Protein AF-A0A812VYC8-F1 (afdb_monomer_lite)

Organism: Symbiodinium pilosum (NCBI:txid2952)

Foldseek 3Di:
DDDPAQKDWDWDDDPPDQGTWTWIAGVVRHTAQPVPPPDQDDDVDGDDDDQADPPDDFAWDQPPPDPSRTTGTDDDVPPDD

pLDDT: mean 87.59, std 16.46, range [30.33, 98.06]

Sequence (81 aa):
VRFFSSYSPEVVGSAGTPEYRMHFKDGNGNKISPWHDIPLKSGELFNCLIEIPKMTKPKMEVAVKEEMNPIAQDVKKGAEG

Secondary structure (DSSP, 8-state):
-----S-EEEEES-TTSTT-EEEEE-TTS-EE-TTTTS-SEETTEE----SS-TT--S-EEE-TTSTT--EEE---TT---

Radius of gyration: 13.83 Å; chains: 1; bounding box: 34×22×39 Å

Structure (mmCIF, N/CA/C/O backbone):
data_AF-A0A812VYC8-F1
#
_entry.id   AF-A0A812VYC8-F1
#
loop_
_atom_site.group_PDB
_at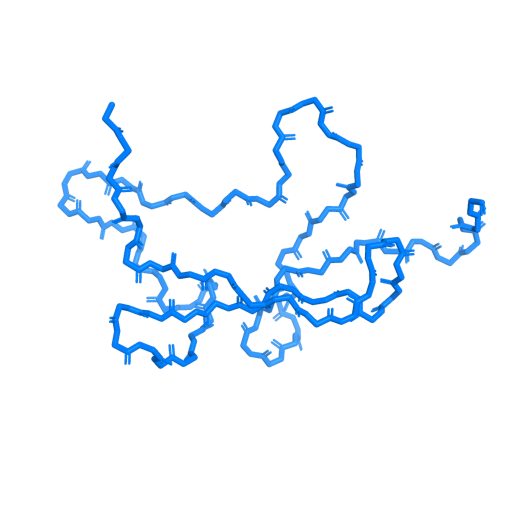om_site.id
_atom_site.type_symbol
_atom_site.label_atom_id
_atom_site.label_alt_id
_atom_site.label_comp_id
_atom_site.label_asym_id
_atom_site.label_entity_id
_atom_site.label_seq_id
_atom_site.pdbx_PDB_ins_code
_atom_site.Cartn_x
_atom_site.Cartn_y
_atom_site.Cartn_z
_atom_site.occupancy
_atom_site.B_iso_or_equiv
_atom_site.auth_seq_id
_atom_site.auth_comp_id
_atom_site.auth_asym_id
_atom_site.auth_atom_id
_atom_site.pdbx_PDB_model_num
ATOM 1 N N . VAL A 1 1 ? 5.529 -1.482 22.017 1.00 30.33 1 VAL A N 1
ATOM 2 C CA . VAL A 1 1 ? 4.483 -2.475 21.684 1.00 30.33 1 VAL A CA 1
ATOM 3 C C . VAL A 1 1 ? 4.365 -2.531 20.171 1.00 30.33 1 VAL A C 1
ATOM 5 O O . VAL A 1 1 ? 3.998 -1.525 19.580 1.00 30.33 1 VAL A O 1
ATOM 8 N N . ARG A 1 2 ? 4.771 -3.633 19.528 1.00 33.81 2 ARG A N 1
ATOM 9 C CA . ARG A 1 2 ? 4.393 -3.884 18.132 1.00 33.81 2 ARG A CA 1
ATOM 10 C C . ARG A 1 2 ? 3.033 -4.559 18.192 1.00 33.81 2 ARG A C 1
ATOM 12 O O . ARG A 1 2 ? 2.951 -5.709 18.605 1.00 33.81 2 ARG A O 1
ATOM 19 N N . PHE A 1 3 ? 1.979 -3.828 17.860 1.00 41.03 3 PHE A N 1
ATOM 20 C CA . PHE A 1 3 ? 0.738 -4.485 17.482 1.00 41.03 3 PHE A CA 1
ATOM 21 C C . PHE A 1 3 ? 1.049 -5.229 16.185 1.00 41.03 3 PHE A C 1
ATOM 23 O O . PHE A 1 3 ? 1.578 -4.622 15.251 1.00 41.03 3 PHE A O 1
ATOM 30 N N . PHE A 1 4 ? 0.839 -6.545 16.157 1.00 48.12 4 PHE A N 1
ATOM 31 C CA . PHE A 1 4 ? 0.848 -7.269 14.893 1.00 48.12 4 PHE A CA 1
ATOM 32 C C . PHE A 1 4 ? -0.209 -6.597 14.021 1.00 48.12 4 PHE A C 1
ATOM 34 O O . PHE A 1 4 ? -1.389 -6.602 14.360 1.00 48.12 4 PHE A 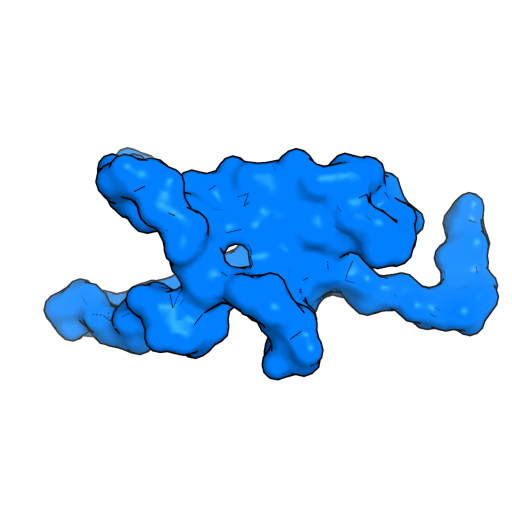O 1
ATOM 41 N N . SER A 1 5 ? 0.239 -5.918 12.968 1.00 58.06 5 SER A N 1
ATOM 42 C CA . SER A 1 5 ? -0.662 -5.387 11.958 1.00 58.06 5 SER A CA 1
ATOM 43 C C . SER A 1 5 ? -1.436 -6.574 11.400 1.00 58.06 5 SER A C 1
ATOM 45 O O . SER A 1 5 ? -0.819 -7.537 10.946 1.00 58.06 5 SER A O 1
ATOM 47 N N . SER A 1 6 ? -2.768 -6.506 11.411 1.00 82.31 6 SER A N 1
ATOM 48 C CA . SER A 1 6 ? -3.620 -7.471 10.706 1.00 82.31 6 SER A CA 1
ATOM 49 C C . SER A 1 6 ? -3.367 -7.469 9.197 1.00 82.31 6 SER A C 1
ATOM 51 O O . SER A 1 6 ? -3.950 -8.275 8.491 1.00 82.31 6 SER A O 1
ATOM 53 N N . TYR A 1 7 ? -2.522 -6.570 8.692 1.00 91.62 7 TYR A N 1
ATOM 54 C CA . TYR A 1 7 ? -2.134 -6.494 7.295 1.00 91.62 7 TYR A CA 1
ATOM 55 C C . TYR A 1 7 ? -0.680 -6.896 7.110 1.00 91.62 7 TYR A C 1
ATOM 57 O O . TYR A 1 7 ? 0.198 -6.400 7.827 1.00 91.62 7 TYR A O 1
ATOM 65 N N . SER A 1 8 ? -0.428 -7.746 6.118 1.00 93.50 8 SER A N 1
ATOM 66 C CA . SER A 1 8 ? 0.916 -8.197 5.757 1.00 93.50 8 SER A CA 1
ATOM 67 C C . SER A 1 8 ? 1.265 -7.814 4.315 1.00 93.50 8 SER A C 1
ATOM 69 O O . SER A 1 8 ? 0.401 -7.909 3.439 1.00 93.50 8 SER A O 1
ATOM 71 N N . PRO A 1 9 ? 2.504 -7.357 4.056 1.00 94.38 9 PRO A N 1
ATOM 72 C CA . PRO A 1 9 ? 2.959 -7.064 2.707 1.00 94.38 9 PRO A CA 1
ATOM 73 C C . PRO A 1 9 ? 3.425 -8.333 1.980 1.00 94.38 9 PRO A C 1
ATOM 75 O O . PRO A 1 9 ? 4.053 -9.213 2.568 1.00 94.38 9 PRO A O 1
ATOM 78 N N . GLU A 1 10 ? 3.194 -8.378 0.674 1.00 95.25 10 GLU A N 1
ATOM 79 C CA . GLU A 1 10 ? 3.717 -9.377 -0.257 1.00 95.25 10 GLU A CA 1
ATOM 80 C C . GLU A 1 10 ? 4.414 -8.654 -1.411 1.00 95.25 10 GLU A C 1
ATOM 82 O O . GLU A 1 10 ? 3.780 -7.928 -2.178 1.00 95.25 10 GLU A O 1
ATOM 87 N N . VAL A 1 11 ? 5.734 -8.820 -1.503 1.00 95.94 11 VAL A N 1
ATOM 88 C CA . VAL A 1 11 ? 6.559 -8.140 -2.507 1.00 95.94 11 VAL A CA 1
ATOM 89 C C . VAL A 1 11 ? 6.738 -9.028 -3.732 1.00 95.94 11 VAL A C 1
ATOM 91 O O . VAL A 1 11 ? 7.103 -10.197 -3.619 1.00 95.94 11 VAL A O 1
ATOM 94 N N . VAL A 1 12 ? 6.529 -8.436 -4.902 1.00 96.06 12 VAL A N 1
ATOM 95 C CA . VAL A 1 12 ? 6.816 -8.995 -6.222 1.00 96.06 12 VAL A CA 1
ATOM 96 C C . VAL A 1 12 ? 7.828 -8.079 -6.916 1.00 96.06 12 VAL A C 1
ATOM 98 O O . VAL A 1 12 ? 7.775 -6.861 -6.757 1.00 96.06 12 VAL A O 1
ATOM 101 N N . GLY A 1 13 ? 8.758 -8.657 -7.677 1.00 92.88 13 GLY A N 1
ATOM 102 C CA . GLY A 1 13 ? 9.827 -7.907 -8.340 1.00 92.88 13 GLY A CA 1
ATOM 103 C C . GLY A 1 13 ? 10.983 -7.534 -7.406 1.00 92.88 13 GLY A C 1
ATOM 104 O O . GLY A 1 13 ? 11.050 -7.970 -6.256 1.00 92.88 13 GLY A O 1
ATOM 105 N N . SER A 1 14 ? 11.930 -6.747 -7.922 1.00 90.62 14 SER A N 1
ATOM 106 C CA . SER A 1 14 ? 13.143 -6.349 -7.192 1.00 90.62 14 SER A CA 1
ATOM 107 C C . SER A 1 14 ? 13.129 -4.859 -6.867 1.00 90.62 14 SER A C 1
ATOM 109 O O . SER A 1 14 ? 12.669 -4.048 -7.667 1.00 90.62 14 SER A O 1
ATOM 111 N N . ALA A 1 15 ? 13.642 -4.471 -5.700 1.00 87.44 15 ALA A N 1
ATOM 112 C CA . ALA A 1 15 ? 13.775 -3.054 -5.358 1.00 87.44 15 ALA A CA 1
ATOM 113 C C . ALA A 1 15 ? 14.624 -2.319 -6.412 1.00 87.44 15 ALA A C 1
ATOM 115 O O . ALA A 1 15 ? 15.626 -2.859 -6.877 1.00 87.44 15 ALA A O 1
ATOM 116 N N . GLY A 1 16 ? 14.232 -1.100 -6.791 1.00 85.12 16 GLY A N 1
ATOM 117 C CA . GLY A 1 16 ? 14.908 -0.337 -7.845 1.00 85.12 16 GLY A CA 1
ATOM 118 C C . GLY A 1 16 ? 14.393 -0.612 -9.260 1.00 85.12 16 GLY A C 1
ATOM 119 O O . GLY A 1 16 ? 14.858 0.038 -10.190 1.00 85.12 16 GLY A O 1
ATOM 120 N N . THR A 1 17 ? 13.446 -1.538 -9.437 1.00 88.44 17 THR A N 1
ATOM 121 C CA . THR A 1 17 ? 12.945 -1.935 -10.763 1.00 88.44 17 THR A CA 1
ATOM 122 C C . THR A 1 17 ? 11.498 -1.491 -10.994 1.00 88.44 17 THR A C 1
ATOM 124 O O . THR A 1 17 ? 10.726 -1.415 -10.029 1.00 88.44 17 THR A O 1
ATOM 127 N N . PRO A 1 18 ? 11.088 -1.229 -12.251 1.00 88.62 18 PRO A N 1
ATOM 128 C CA . PRO A 1 18 ? 9.691 -0.958 -12.595 1.00 88.62 18 PRO A CA 1
ATOM 129 C C . PRO A 1 18 ? 8.719 -2.076 -12.215 1.00 88.62 18 PRO A C 1
ATOM 131 O O . PRO A 1 18 ? 7.525 -1.810 -12.098 1.00 88.62 18 PRO A O 1
ATOM 134 N N . GLU A 1 19 ? 9.203 -3.298 -11.999 1.00 92.62 19 GLU A N 1
ATOM 135 C CA . GLU A 1 19 ? 8.412 -4.469 -11.616 1.00 92.62 19 GLU A CA 1
ATOM 136 C C . GLU A 1 19 ? 8.143 -4.543 -10.106 1.00 92.62 19 GLU A C 1
ATOM 138 O O . GLU A 1 19 ? 7.330 -5.364 -9.681 1.00 92.62 19 GLU A O 1
ATOM 143 N N . TYR A 1 20 ? 8.796 -3.711 -9.283 1.00 94.75 20 TYR A N 1
ATOM 144 C CA . TYR A 1 20 ? 8.582 -3.725 -7.836 1.00 94.75 20 TYR A CA 1
ATOM 145 C C . TYR A 1 20 ? 7.125 -3.409 -7.493 1.00 94.75 20 TYR A C 1
ATOM 147 O O . TYR A 1 20 ? 6.637 -2.308 -7.767 1.00 94.75 20 TYR A O 1
ATOM 155 N N . ARG A 1 21 ? 6.443 -4.344 -6.833 1.00 96.88 21 ARG A N 1
ATOM 156 C CA . ARG A 1 21 ? 5.091 -4.174 -6.295 1.00 96.88 21 ARG A CA 1
ATOM 157 C C . ARG A 1 21 ? 5.020 -4.733 -4.887 1.00 96.88 21 ARG A C 1
ATOM 159 O O . ARG A 1 21 ? 5.387 -5.879 -4.660 1.00 96.88 21 ARG A O 1
ATOM 166 N N . MET A 1 22 ? 4.501 -3.947 -3.951 1.00 97.12 22 MET A N 1
ATOM 167 C CA . MET A 1 22 ? 4.130 -4.421 -2.621 1.00 97.12 22 MET A CA 1
ATOM 168 C C . MET A 1 22 ? 2.605 -4.494 -2.525 1.00 97.12 22 MET A C 1
ATOM 170 O O . MET A 1 22 ? 1.927 -3.472 -2.403 1.00 97.12 22 MET A O 1
ATOM 174 N N . HIS A 1 23 ? 2.075 -5.712 -2.608 1.00 97.62 23 HIS A N 1
ATOM 175 C CA . HIS A 1 23 ? 0.668 -6.024 -2.363 1.00 97.62 23 HIS A CA 1
ATOM 176 C C . HIS A 1 23 ? 0.404 -6.229 -0.871 1.00 97.62 23 HIS A C 1
ATOM 178 O O . HIS A 1 23 ? 1.334 -6.427 -0.093 1.00 97.62 23 HIS A O 1
ATOM 184 N N . PHE A 1 24 ? -0.870 -6.214 -0.478 1.00 97.00 24 PHE A N 1
ATOM 185 C CA . PHE A 1 24 ? -1.285 -6.384 0.910 1.00 97.00 24 PHE A CA 1
ATOM 186 C C . PHE A 1 24 ? -2.291 -7.521 1.052 1.00 97.00 24 PHE A C 1
ATOM 188 O O . PHE A 1 24 ? -3.125 -7.752 0.172 1.00 97.00 24 PHE A O 1
ATOM 195 N N . LYS A 1 25 ? -2.206 -8.216 2.185 1.00 96.38 25 LYS A N 1
ATOM 196 C CA . LYS A 1 25 ? -3.169 -9.225 2.629 1.00 96.38 25 LYS A CA 1
ATOM 197 C C . LYS A 1 25 ? -3.752 -8.845 3.982 1.00 96.38 25 LYS A C 1
ATOM 199 O O . LYS A 1 25 ? -3.025 -8.286 4.802 1.00 96.38 25 LYS A O 1
ATOM 204 N N . ASP A 1 26 ? -5.025 -9.157 4.208 1.00 93.75 26 ASP A N 1
ATOM 205 C CA . ASP A 1 26 ? -5.681 -9.034 5.514 1.00 93.75 26 ASP A CA 1
ATOM 206 C C . ASP A 1 26 ? -5.266 -10.162 6.483 1.00 93.75 26 ASP A C 1
ATOM 208 O O . ASP A 1 26 ? -4.461 -11.039 6.155 1.00 93.75 26 ASP A O 1
ATOM 212 N N . GLY A 1 27 ? -5.842 -10.156 7.689 1.00 90.25 27 GLY A N 1
ATOM 213 C CA . GLY A 1 27 ? -5.517 -11.127 8.738 1.00 90.25 27 GLY A CA 1
ATOM 214 C C . GLY A 1 27 ? -5.983 -12.550 8.426 1.00 90.25 27 GLY A C 1
ATOM 215 O O . GLY A 1 27 ? -5.546 -13.490 9.085 1.00 90.25 27 GLY A O 1
ATOM 216 N N . ASN A 1 28 ? -6.841 -12.710 7.416 1.00 92.44 28 ASN A N 1
ATOM 217 C CA . ASN A 1 28 ? -7.322 -13.993 6.914 1.00 92.44 28 ASN A CA 1
ATOM 218 C C . ASN A 1 28 ? -6.514 -14.467 5.691 1.00 92.44 28 ASN A C 1
ATOM 220 O O . ASN A 1 28 ? -6.763 -15.555 5.176 1.00 92.44 28 ASN A O 1
ATOM 224 N N . GLY A 1 29 ? -5.553 -13.667 5.219 1.00 92.12 29 GLY A N 1
ATOM 225 C CA . GLY A 1 29 ? -4.746 -13.950 4.037 1.00 92.12 29 GLY A CA 1
ATOM 226 C C . GLY A 1 29 ? -5.385 -13.529 2.710 1.00 92.12 29 GLY A C 1
ATOM 227 O O . GLY A 1 29 ? -4.804 -13.807 1.657 1.00 92.12 29 GLY A O 1
ATOM 228 N N . ASN A 1 30 ? -6.537 -12.849 2.725 1.00 95.25 30 ASN A N 1
ATOM 229 C CA . ASN A 1 30 ? -7.176 -12.346 1.510 1.00 95.25 30 ASN A CA 1
ATOM 230 C C . ASN A 1 30 ? -6.388 -11.159 0.962 1.00 95.25 30 ASN A C 1
ATOM 232 O O . ASN A 1 30 ? -5.998 -10.272 1.719 1.00 95.25 30 ASN A O 1
ATOM 236 N N . LYS A 1 31 ? -6.188 -11.111 -0.358 1.00 96.25 31 LYS A N 1
ATOM 237 C CA . LYS A 1 31 ? -5.572 -9.956 -1.021 1.00 96.25 31 LYS A CA 1
ATOM 238 C C . LYS A 1 31 ? -6.506 -8.748 -0.914 1.00 96.25 31 LYS A C 1
ATOM 240 O O . LYS A 1 31 ? -7.694 -8.881 -1.192 1.00 96.25 31 LYS A O 1
ATOM 245 N N . ILE A 1 32 ? -5.958 -7.589 -0.567 1.00 97.44 32 ILE A N 1
ATOM 246 C CA . ILE A 1 32 ? -6.709 -6.337 -0.406 1.00 97.44 32 ILE A CA 1
ATOM 247 C C . ILE A 1 32 ? -6.028 -5.174 -1.133 1.00 97.44 32 ILE A C 1
ATOM 249 O O . ILE A 1 32 ? -4.815 -5.197 -1.366 1.00 97.44 32 ILE A O 1
ATOM 253 N N . SER A 1 33 ? -6.810 -4.154 -1.480 1.00 97.88 33 SER A N 1
ATOM 254 C CA . SER A 1 33 ? -6.321 -2.842 -1.888 1.00 97.88 33 SER A CA 1
ATOM 255 C C . SER A 1 33 ? -6.017 -1.991 -0.653 1.00 97.88 33 SER A C 1
ATOM 257 O O . SER A 1 33 ? -6.921 -1.715 0.140 1.00 97.88 33 SER A O 1
ATOM 259 N N . PRO A 1 34 ? -4.782 -1.485 -0.485 1.00 96.25 34 PRO A N 1
ATOM 260 C CA . PRO A 1 34 ? -4.471 -0.586 0.618 1.00 96.25 34 PRO A CA 1
ATOM 261 C C . PRO A 1 34 ? -5.098 0.809 0.447 1.00 96.25 34 PRO A C 1
ATOM 263 O O . PRO A 1 34 ? -5.085 1.596 1.390 1.00 96.25 34 PRO A O 1
ATOM 266 N N . TRP A 1 35 ? -5.647 1.120 -0.733 1.00 96.81 35 TRP A N 1
ATOM 267 C CA . TRP A 1 35 ? -6.320 2.387 -1.020 1.00 96.81 35 TRP A CA 1
ATOM 268 C C . TRP A 1 35 ? -7.814 2.350 -0.679 1.00 96.81 35 TRP A C 1
ATOM 270 O O . TRP A 1 35 ? -8.361 3.335 -0.189 1.00 96.81 35 TRP A O 1
ATOM 280 N N . HIS A 1 36 ? -8.476 1.219 -0.938 1.00 96.50 36 HIS A N 1
ATOM 281 C CA . HIS A 1 36 ? -9.931 1.099 -0.809 1.00 96.50 36 HIS A CA 1
ATOM 282 C C . HIS A 1 36 ? -10.388 0.268 0.394 1.00 96.50 36 HIS A C 1
ATOM 284 O O . HIS A 1 36 ? -11.424 0.585 0.976 1.00 96.50 36 HIS A O 1
ATOM 290 N N . ASP A 1 37 ? -9.632 -0.761 0.785 1.00 96.81 37 ASP A N 1
ATOM 291 C CA . ASP A 1 37 ? -10.121 -1.776 1.727 1.00 96.81 37 ASP A CA 1
ATOM 292 C C . ASP A 1 37 ? -9.617 -1.567 3.161 1.00 96.81 37 ASP A C 1
ATOM 294 O O . ASP A 1 37 ? -10.213 -2.078 4.111 1.00 96.81 37 ASP A O 1
ATOM 298 N N . ILE A 1 38 ? -8.538 -0.798 3.354 1.00 94.56 38 ILE A N 1
ATOM 299 C CA . ILE A 1 38 ? -8.090 -0.409 4.696 1.00 94.56 38 ILE A CA 1
ATOM 300 C C . ILE A 1 38 ? -9.002 0.722 5.194 1.00 94.56 38 ILE A C 1
ATOM 302 O O . ILE A 1 38 ? -9.014 1.806 4.605 1.00 94.56 38 ILE A O 1
ATOM 306 N N . PRO A 1 39 ? -9.748 0.531 6.296 1.00 94.75 39 PRO A N 1
ATOM 307 C CA . PRO A 1 39 ? -10.649 1.559 6.789 1.00 94.75 39 PRO A CA 1
ATOM 308 C C . PRO A 1 39 ? -9.851 2.767 7.279 1.00 94.75 39 PRO A C 1
ATOM 310 O O . PRO A 1 39 ? -8.860 2.618 7.991 1.00 94.75 39 PRO A O 1
ATOM 313 N N . LEU A 1 40 ? -10.315 3.980 6.976 1.00 94.88 40 LEU A N 1
ATOM 314 C CA . LEU A 1 40 ? -9.668 5.210 7.451 1.00 94.88 40 LEU A CA 1
ATOM 315 C C . LEU A 1 40 ? -9.567 5.259 8.987 1.00 94.88 40 LEU A C 1
ATOM 317 O O . LEU A 1 40 ? -8.567 5.730 9.527 1.00 94.88 40 LEU A O 1
ATOM 321 N N . LYS A 1 41 ? -10.597 4.770 9.689 1.00 95.31 41 LYS A N 1
ATOM 322 C CA . LYS A 1 41 ? -10.687 4.774 11.154 1.00 95.31 41 LYS A CA 1
ATOM 323 C C . LYS A 1 41 ? -10.772 3.364 11.726 1.00 95.31 41 LYS A C 1
ATOM 325 O O . LYS A 1 41 ? -11.454 2.504 11.177 1.00 95.31 41 LYS A O 1
ATOM 330 N N . SER A 1 42 ? -10.142 3.175 12.880 1.00 88.88 42 SER A N 1
ATOM 331 C CA . SER A 1 42 ? -10.241 1.986 13.725 1.00 88.88 42 SER A CA 1
ATOM 332 C C . SER A 1 42 ? -10.503 2.433 15.165 1.00 88.88 42 SER A C 1
ATOM 334 O O . SER A 1 42 ? -9.573 2.660 15.941 1.00 88.88 42 SER A O 1
ATOM 336 N N . GLY A 1 43 ? -11.783 2.618 15.502 1.00 91.25 43 GLY A N 1
ATOM 337 C CA . GLY A 1 43 ? -12.199 3.317 16.721 1.00 91.25 43 GLY A CA 1
ATOM 338 C C . GLY A 1 43 ? -11.839 4.804 16.651 1.00 91.25 43 GLY A C 1
ATOM 339 O O . GLY A 1 43 ? -12.098 5.460 15.644 1.00 91.25 43 GLY A O 1
ATOM 340 N N . GLU A 1 44 ? -11.185 5.310 17.695 1.00 94.38 44 GLU A N 1
ATOM 341 C CA . GLU A 1 44 ? -10.715 6.703 17.788 1.00 94.38 44 GLU A CA 1
ATOM 342 C C . GLU A 1 44 ? -9.373 6.953 17.071 1.00 94.38 44 GLU A C 1
ATOM 344 O O . GLU A 1 44 ? -8.851 8.067 17.083 1.00 94.38 44 GLU A O 1
ATOM 349 N N . LEU A 1 45 ? -8.784 5.919 16.460 1.00 93.88 45 LEU A N 1
ATOM 350 C CA . LEU A 1 45 ? -7.501 5.997 15.761 1.00 93.88 45 LEU A CA 1
ATOM 351 C C . LEU A 1 45 ? -7.693 6.008 14.243 1.00 93.88 45 LEU A C 1
ATOM 353 O O . LEU A 1 45 ? -8.653 5.444 13.717 1.00 93.88 45 LEU A O 1
ATOM 357 N N . PHE A 1 46 ? -6.734 6.604 13.537 1.00 94.00 46 PHE A N 1
ATOM 358 C CA . PHE A 1 46 ? -6.651 6.555 12.080 1.00 94.00 46 PHE A CA 1
ATOM 359 C C . PHE A 1 46 ? -5.616 5.528 11.633 1.00 94.00 46 PHE A C 1
ATOM 361 O O . PHE A 1 46 ? -4.541 5.425 12.228 1.00 94.00 46 PHE A O 1
ATOM 368 N N . ASN A 1 47 ? -5.923 4.805 10.558 1.00 94.12 47 ASN A N 1
ATOM 369 C CA . ASN A 1 47 ? -4.927 3.986 9.883 1.00 94.12 47 ASN A CA 1
ATOM 370 C C . ASN A 1 47 ? -4.047 4.869 8.997 1.00 94.12 47 ASN A C 1
ATOM 372 O O . ASN A 1 47 ? -4.523 5.787 8.331 1.00 94.12 47 ASN A O 1
ATOM 376 N N . CYS A 1 48 ? -2.750 4.577 8.991 1.00 94.25 48 CYS A N 1
ATOM 377 C CA . CYS A 1 48 ? -1.778 5.245 8.139 1.00 94.25 48 CYS A CA 1
ATOM 378 C C . CYS A 1 48 ? -1.011 4.186 7.353 1.00 94.25 48 CYS A C 1
ATOM 380 O O . CYS A 1 48 ? -0.385 3.301 7.941 1.00 94.25 48 CYS A O 1
ATOM 382 N N . LEU A 1 49 ? -1.067 4.282 6.027 1.00 94.38 4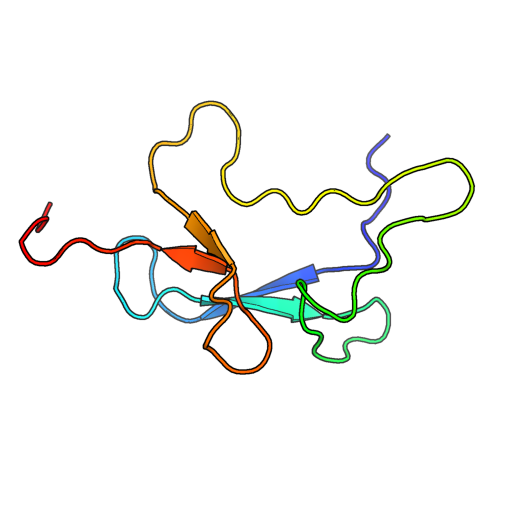9 LEU A N 1
ATOM 383 C CA . LEU A 1 49 ? -0.253 3.469 5.139 1.00 94.38 49 LEU A CA 1
ATOM 384 C C . LEU A 1 49 ? 1.104 4.151 4.961 1.00 94.38 49 LEU A C 1
ATOM 386 O O . LEU A 1 49 ? 1.186 5.269 4.457 1.00 94.38 49 LEU A O 1
ATOM 390 N N . ILE A 1 50 ? 2.169 3.487 5.396 1.00 95.31 50 ILE A N 1
ATOM 391 C CA . ILE A 1 50 ? 3.522 4.033 5.297 1.00 95.31 50 ILE A CA 1
ATOM 392 C C . ILE A 1 50 ? 4.133 3.619 3.962 1.00 95.31 50 ILE A C 1
ATOM 394 O O . ILE A 1 50 ? 4.526 2.469 3.792 1.00 95.31 50 ILE A O 1
ATOM 398 N N . GLU A 1 51 ? 4.244 4.570 3.037 1.00 95.50 51 GLU A N 1
ATOM 399 C CA . GLU A 1 51 ? 4.858 4.340 1.724 1.00 95.50 51 GLU A CA 1
ATOM 400 C C . GLU A 1 51 ? 6.388 4.437 1.780 1.00 95.50 51 GLU A C 1
ATOM 402 O O . GLU A 1 51 ? 7.093 3.589 1.236 1.00 95.50 51 GLU A O 1
ATOM 407 N N . ILE A 1 52 ? 6.917 5.443 2.487 1.00 95.12 52 ILE A N 1
ATOM 408 C CA . ILE A 1 52 ? 8.355 5.736 2.551 1.00 95.12 52 ILE A CA 1
ATOM 409 C C . ILE A 1 52 ? 8.802 5.769 4.018 1.00 95.12 52 ILE A C 1
ATOM 411 O O . ILE A 1 52 ? 8.475 6.711 4.748 1.00 95.12 52 ILE A O 1
ATOM 415 N N . PRO A 1 53 ? 9.566 4.766 4.490 1.00 93.88 53 PRO A N 1
ATOM 416 C CA . PRO A 1 53 ? 10.107 4.782 5.842 1.00 93.88 53 PRO A CA 1
ATOM 417 C C . PRO A 1 53 ? 11.090 5.940 6.063 1.00 93.88 53 PRO A C 1
ATOM 419 O O . PRO A 1 53 ? 11.812 6.366 5.156 1.00 93.88 53 PRO A O 1
ATOM 422 N N . LYS A 1 54 ? 11.171 6.430 7.305 1.00 93.94 54 LYS A N 1
ATOM 423 C CA . LYS A 1 54 ? 12.094 7.510 7.687 1.00 93.94 54 LYS A CA 1
ATOM 424 C C . LYS A 1 54 ? 13.541 7.159 7.305 1.00 93.94 54 LYS A C 1
ATOM 426 O O . LYS A 1 54 ? 13.988 6.042 7.543 1.00 93.94 54 LYS A O 1
ATOM 431 N N . MET A 1 55 ? 14.280 8.145 6.790 1.00 93.88 55 MET A N 1
ATOM 432 C CA . MET A 1 55 ? 15.672 8.013 6.323 1.00 93.88 55 MET A CA 1
ATOM 433 C C . MET A 1 55 ? 15.861 7.073 5.119 1.00 93.88 55 MET A C 1
ATOM 435 O O . MET A 1 55 ? 16.987 6.662 4.843 1.00 93.88 55 MET A O 1
ATOM 439 N N . THR A 1 56 ? 14.795 6.760 4.376 1.00 91.25 56 THR A N 1
ATOM 440 C CA . THR A 1 56 ? 14.896 6.066 3.084 1.00 91.25 56 THR A CA 1
ATOM 441 C C . THR A 1 56 ? 14.745 7.049 1.923 1.00 91.25 56 THR A C 1
ATOM 443 O O . THR A 1 56 ? 14.222 8.150 2.087 1.00 91.25 56 THR A O 1
ATOM 446 N N . LYS A 1 57 ? 15.297 6.680 0.764 1.00 89.88 57 LYS A N 1
ATOM 447 C CA . LYS A 1 57 ? 15.340 7.513 -0.449 1.00 89.88 57 LYS A CA 1
ATOM 448 C C . LYS A 1 57 ? 14.356 7.106 -1.553 1.00 89.88 57 LYS A C 1
ATOM 450 O O . LYS A 1 57 ? 13.912 8.016 -2.249 1.00 89.88 57 LYS A O 1
ATOM 455 N N . PRO A 1 58 ? 14.059 5.809 -1.788 1.00 90.75 58 PRO A N 1
ATOM 456 C CA . PRO A 1 58 ? 13.178 5.422 -2.885 1.00 90.75 58 PRO A CA 1
ATOM 457 C C . PRO A 1 58 ? 11.817 6.110 -2.767 1.00 90.75 58 PRO A C 1
ATOM 459 O O . PRO A 1 58 ? 11.179 6.041 -1.716 1.00 90.75 58 PRO A O 1
ATOM 462 N N . LYS A 1 59 ? 11.387 6.784 -3.840 1.00 92.25 59 LYS A N 1
ATOM 463 C CA . LYS A 1 59 ? 10.031 7.321 -3.925 1.00 92.25 59 LYS A CA 1
ATOM 464 C C . LYS A 1 59 ? 9.097 6.152 -4.191 1.00 92.25 59 LYS A C 1
ATOM 466 O O . LYS A 1 59 ? 9.107 5.592 -5.282 1.00 92.25 59 LYS A O 1
ATOM 471 N N . MET A 1 60 ? 8.348 5.782 -3.167 1.00 95.25 60 MET A N 1
ATOM 472 C CA . MET A 1 60 ? 7.323 4.752 -3.221 1.00 95.25 60 MET A CA 1
ATOM 473 C C . MET A 1 60 ? 5.967 5.433 -3.088 1.00 95.25 60 MET A C 1
ATOM 475 O O . MET A 1 60 ? 5.851 6.385 -2.319 1.00 95.25 60 MET A O 1
ATOM 479 N N . GLU A 1 61 ? 4.969 4.959 -3.821 1.00 96.38 61 GLU A N 1
ATOM 480 C CA . GLU A 1 61 ? 3.611 5.501 -3.785 1.00 96.38 61 GLU A CA 1
ATOM 481 C C . GLU A 1 61 ? 2.584 4.409 -4.084 1.00 96.38 61 GLU A C 1
ATOM 483 O O . GLU A 1 61 ? 2.876 3.439 -4.789 1.00 96.38 61 GLU A O 1
ATOM 488 N N . VAL A 1 62 ? 1.370 4.555 -3.559 1.00 97.69 62 VAL A N 1
ATOM 489 C CA . VAL A 1 62 ? 0.243 3.723 -3.981 1.00 97.69 62 VAL A CA 1
ATOM 490 C C . VAL A 1 62 ? -0.056 3.951 -5.466 1.00 97.69 62 VAL A C 1
ATOM 492 O O . VAL A 1 62 ? -0.360 5.061 -5.908 1.00 97.69 62 VAL A O 1
ATOM 495 N N . ALA A 1 63 ? -0.050 2.869 -6.243 1.00 97.12 63 ALA A N 1
ATOM 496 C CA . ALA A 1 63 ? -0.402 2.876 -7.654 1.00 97.12 63 ALA A CA 1
ATOM 497 C C . ALA A 1 63 ? -1.932 2.951 -7.836 1.00 97.12 63 ALA A C 1
ATOM 499 O O . ALA A 1 63 ? -2.616 1.952 -8.060 1.00 97.12 63 ALA A O 1
ATOM 500 N N . VAL A 1 64 ? -2.499 4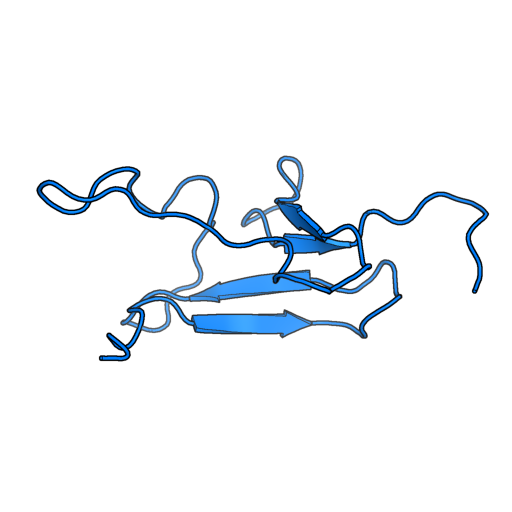.161 -7.759 1.00 96.56 64 VAL A N 1
ATOM 501 C CA . VAL A 1 64 ? -3.962 4.407 -7.807 1.00 96.56 64 VAL A CA 1
ATOM 502 C C . VAL A 1 64 ? -4.653 3.959 -9.104 1.00 96.56 64 VAL A C 1
ATOM 504 O O . VAL A 1 64 ? -5.876 3.881 -9.156 1.00 96.56 64 VAL A O 1
ATOM 507 N N . LYS A 1 65 ? -3.885 3.678 -10.162 1.00 95.56 65 LYS A N 1
ATOM 508 C CA . LYS A 1 65 ? -4.393 3.222 -11.468 1.00 95.56 65 LYS A CA 1
ATOM 509 C C . LYS A 1 65 ? -4.223 1.718 -11.698 1.00 95.56 65 LYS A C 1
ATOM 511 O O . LYS A 1 65 ? -4.678 1.223 -12.725 1.00 95.56 65 LYS A O 1
ATOM 516 N N . GLU A 1 66 ? -3.548 1.015 -10.793 1.00 95.94 66 GLU A N 1
ATOM 517 C CA . GLU A 1 66 ? -3.309 -0.424 -10.897 1.00 95.94 66 GLU A CA 1
ATOM 518 C C . GLU A 1 66 ? -4.296 -1.219 -10.042 1.00 95.94 66 GLU A C 1
ATOM 520 O O . GLU A 1 66 ? -4.765 -0.757 -8.998 1.00 95.94 66 GLU A O 1
ATOM 525 N N . GLU A 1 67 ? -4.592 -2.442 -10.477 1.00 96.50 67 GLU A N 1
ATOM 526 C CA . GLU A 1 67 ? -5.460 -3.354 -9.740 1.00 96.50 67 GLU A CA 1
ATOM 527 C C . GLU A 1 67 ? -4.869 -3.670 -8.359 1.00 96.50 67 GLU A C 1
ATOM 529 O O . GLU A 1 67 ? -3.670 -3.919 -8.214 1.00 96.50 67 GLU A O 1
ATOM 534 N N . MET A 1 68 ? -5.720 -3.667 -7.330 1.00 97.06 68 MET A N 1
ATOM 535 C CA . MET A 1 68 ? -5.333 -3.860 -5.927 1.00 97.06 68 MET A CA 1
ATOM 536 C C . MET A 1 68 ? -4.364 -2.805 -5.371 1.00 97.06 68 MET A C 1
ATOM 538 O O . MET A 1 68 ? -3.813 -3.016 -4.295 1.00 97.06 68 MET A O 1
ATOM 542 N N . ASN A 1 69 ? -4.149 -1.695 -6.086 1.00 98.06 69 ASN A N 1
ATOM 543 C CA . ASN A 1 69 ? -3.395 -0.512 -5.659 1.00 98.06 69 ASN A CA 1
ATOM 544 C C . ASN A 1 69 ? -2.121 -0.818 -4.843 1.00 98.06 69 ASN A C 1
ATOM 546 O O . ASN A 1 69 ? -1.979 -0.322 -3.725 1.00 98.06 69 ASN A O 1
ATOM 550 N N . PRO A 1 70 ? -1.194 -1.648 -5.357 1.00 97.88 70 PRO A N 1
ATOM 551 C CA . PRO A 1 70 ? 0.057 -1.924 -4.661 1.00 97.88 70 PRO A CA 1
ATOM 552 C C . PRO A 1 70 ? 0.855 -0.641 -4.425 1.00 97.88 70 PRO A C 1
ATOM 554 O O . PRO A 1 70 ? 0.714 0.339 -5.159 1.00 97.88 70 PRO A O 1
ATOM 557 N N . ILE A 1 71 ? 1.766 -0.673 -3.454 1.00 97.62 71 ILE A N 1
ATOM 558 C CA . ILE A 1 71 ? 2.828 0.334 -3.395 1.00 97.62 71 ILE A CA 1
ATOM 559 C C . ILE A 1 71 ? 3.853 -0.011 -4.479 1.00 97.62 71 ILE A C 1
ATOM 561 O O . ILE A 1 71 ? 4.382 -1.127 -4.516 1.00 97.62 71 ILE A O 1
ATOM 565 N N . ALA A 1 72 ? 4.126 0.945 -5.358 1.00 95.94 72 ALA A N 1
ATOM 566 C CA . ALA A 1 72 ? 5.078 0.841 -6.454 1.00 95.94 72 ALA A CA 1
ATOM 567 C C . ALA A 1 72 ? 6.163 1.914 -6.316 1.00 95.94 72 ALA A C 1
ATOM 569 O O . ALA A 1 72 ? 5.977 2.927 -5.641 1.00 95.94 72 ALA A O 1
ATOM 570 N N . GLN A 1 73 ? 7.316 1.685 -6.940 1.00 91.88 73 GLN A N 1
ATOM 571 C CA . GLN A 1 73 ? 8.359 2.701 -7.022 1.00 91.88 73 GLN A CA 1
ATOM 572 C C . GLN A 1 73 ? 8.027 3.689 -8.146 1.00 91.88 73 GLN A C 1
ATOM 574 O O . GLN A 1 73 ? 7.763 3.269 -9.272 1.00 91.88 73 GLN A O 1
ATOM 579 N N . ASP A 1 74 ? 8.092 4.993 -7.871 1.00 84.75 74 ASP A N 1
ATOM 580 C CA . ASP A 1 74 ? 8.038 6.012 -8.920 1.00 84.75 74 ASP A CA 1
ATOM 581 C C . ASP A 1 74 ? 9.373 6.012 -9.676 1.00 84.75 74 ASP A C 1
ATOM 583 O O . ASP A 1 74 ? 10.405 6.479 -9.176 1.00 84.75 74 ASP A O 1
ATOM 587 N N . VAL A 1 75 ? 9.363 5.430 -10.876 1.00 76.56 75 VAL A N 1
ATOM 588 C CA . VAL A 1 75 ? 10.536 5.322 -11.744 1.00 76.56 75 VAL A CA 1
ATOM 589 C C . VAL A 1 75 ? 10.450 6.398 -12.823 1.00 76.56 75 VAL A C 1
ATOM 591 O O . VAL A 1 75 ? 9.666 6.307 -13.769 1.00 76.56 75 VAL A O 1
ATOM 594 N N . LYS A 1 76 ? 11.285 7.436 -12.718 1.00 69.50 76 LYS A N 1
ATOM 595 C CA . LYS A 1 76 ? 11.428 8.424 -13.796 1.00 69.50 76 LYS A CA 1
ATOM 596 C C . LYS A 1 76 ? 12.170 7.788 -14.972 1.00 69.50 76 LYS A C 1
ATOM 598 O O . LYS A 1 76 ? 13.271 7.269 -14.797 1.00 69.50 76 LYS A O 1
ATOM 603 N N . LYS A 1 77 ? 11.612 7.888 -16.185 1.00 53.69 77 LYS A N 1
ATOM 604 C CA . LYS A 1 77 ? 12.329 7.529 -17.423 1.00 53.69 77 LYS A CA 1
ATOM 605 C C . LYS A 1 77 ? 13.655 8.301 -17.484 1.00 53.69 77 LYS A C 1
ATOM 607 O O . LYS A 1 77 ?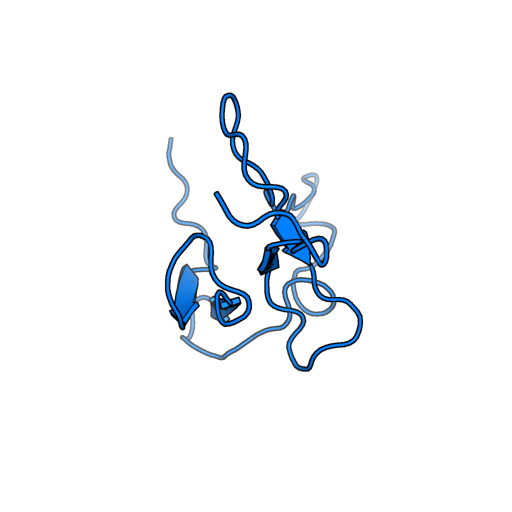 13.636 9.525 -17.568 1.00 53.69 77 LYS A O 1
ATO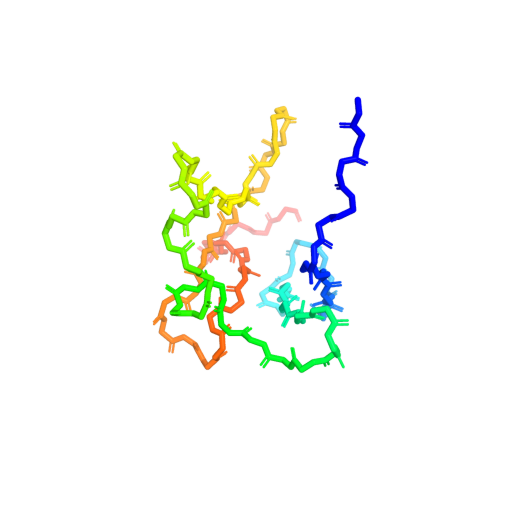M 612 N N . GLY A 1 78 ? 14.776 7.582 -17.435 1.00 54.81 78 GLY A N 1
ATOM 613 C CA . GLY A 1 78 ? 16.133 8.136 -17.520 1.00 54.81 78 GLY A CA 1
ATOM 614 C C . GLY A 1 78 ? 16.914 8.192 -16.203 1.00 54.81 78 GLY A C 1
ATOM 615 O O . GLY A 1 78 ? 18.071 8.594 -16.223 1.00 54.81 78 GLY A O 1
ATOM 616 N N . ALA A 1 79 ? 16.326 7.785 -15.074 1.00 52.75 79 ALA A N 1
ATOM 617 C CA . ALA A 1 79 ? 17.067 7.554 -13.834 1.00 52.75 79 ALA A CA 1
ATOM 618 C C . ALA A 1 79 ? 17.508 6.082 -13.761 1.00 52.75 79 ALA A C 1
ATOM 620 O O . ALA A 1 79 ? 17.020 5.319 -12.931 1.00 52.75 79 ALA A O 1
ATOM 621 N N . GLU A 1 80 ? 18.390 5.680 -14.676 1.00 44.03 80 GLU A N 1
ATOM 622 C CA . GLU A 1 80 ? 19.258 4.527 -14.431 1.00 44.03 80 GLU A CA 1
ATOM 623 C C . GLU A 1 80 ? 20.254 4.955 -13.346 1.00 44.03 80 GLU A C 1
ATOM 625 O O . GLU A 1 80 ? 20.920 5.985 -13.475 1.00 44.03 80 GLU A O 1
ATOM 630 N N . GLY A 1 81 ? 20.250 4.231 -12.228 1.00 45.25 81 GLY A N 1
ATOM 631 C CA . GLY A 1 81 ? 21.313 4.302 -11.228 1.00 45.25 81 GLY A CA 1
ATOM 632 C C . GLY A 1 81 ? 22.470 3.408 -11.628 1.00 45.25 81 GLY A C 1
ATOM 633 O O . GLY A 1 81 ? 22.188 2.336 -12.210 1.00 45.25 81 GLY A O 1
#

InterPro domains:
  IPR008162 Inorganic pyrophosphatase [PTHR10286] (12-77)
  IPR036649 Inorganic pyrophosphatase superfamily [G3DSA:3.90.80.10] (4-80)
  IPR036649 Inorganic pyrophosphatase superfamily [SSF50324] (7-79)